Protein AF-A0A1N7D939-F1 (afdb_monomer_lite)

Sequence (165 aa):
MKYLILLLLFFSLQYKGQLPYFDPPGLVIRLLEKSTIEDYEKATKKSMYDLGQIAAVNEAENLARTTISKKDLINFTKYSKVCNLYLTPVKKSKCRKKLEYIKDANSMLEDAFIAGVGININRGNREKLDEGFMSTLNFLIQELDEMKYEAEQSNLFYKLGLVPK

pLDDT: mean 70.33, std 15.16, range [38.59, 93.0]

Secondary structure (DSSP, 8-state):
--SHHHHHHHHHHT---------HHHHHHHHHHHHHHHHHHHHHHHHHHHHHHHHHHHHHHHHHHHHS-S--SS-GGGGTTHHHH--SHHHHHHHHHHHHHHHHHHHHHHHHHHHHTT----HHHHHHHHHHHHHHHHHHHHHHHHHHHHHHHHHHHHHTT-S--

Structure (mmCIF, N/CA/C/O backbone):
data_AF-A0A1N7D939-F1
#
_entry.id   AF-A0A1N7D939-F1
#
loop_
_atom_site.group_PDB
_atom_site.id
_atom_site.type_symbol
_atom_site.label_atom_id
_atom_site.label_alt_id
_atom_site.label_comp_id
_atom_site.label_asym_id
_atom_site.label_entity_id
_atom_site.label_seq_id
_atom_site.pdbx_PDB_ins_code
_atom_site.Cartn_x
_atom_site.Cartn_y
_atom_site.Cartn_z
_atom_site.occupancy
_atom_site.B_iso_or_equiv
_atom_site.auth_seq_id
_atom_site.auth_comp_id
_atom_site.auth_asym_id
_atom_site.auth_atom_id
_atom_site.pdbx_PDB_model_num
ATOM 1 N N . MET A 1 1 ? 51.756 -0.069 -91.402 1.00 52.59 1 MET A N 1
ATOM 2 C CA . MET A 1 1 ? 50.502 0.536 -90.891 1.00 52.59 1 MET A CA 1
ATOM 3 C C . MET A 1 1 ? 49.394 -0.466 -90.517 1.00 52.59 1 MET A C 1
ATOM 5 O O . MET A 1 1 ? 48.363 -0.024 -90.040 1.00 52.59 1 MET A O 1
ATOM 9 N N . LYS A 1 2 ? 49.560 -1.796 -90.659 1.00 47.44 2 LYS A N 1
ATOM 10 C CA . LYS A 1 2 ? 48.514 -2.773 -90.262 1.00 47.44 2 LYS A CA 1
ATOM 11 C C . LYS A 1 2 ? 48.502 -3.142 -88.767 1.00 47.44 2 LYS A C 1
ATOM 13 O O . LYS A 1 2 ? 47.462 -3.528 -88.256 1.00 47.44 2 LYS A O 1
ATOM 18 N N . TYR A 1 3 ? 49.618 -2.969 -88.057 1.00 54.12 3 TYR A N 1
ATOM 19 C CA . TYR A 1 3 ? 49.755 -3.396 -86.653 1.00 54.12 3 TYR A CA 1
ATOM 20 C C . TYR A 1 3 ? 49.575 -2.276 -85.617 1.00 54.12 3 TYR A C 1
ATOM 22 O O . TYR A 1 3 ? 49.519 -2.545 -84.424 1.00 54.12 3 TYR A O 1
ATOM 30 N N . LEU A 1 4 ? 49.434 -1.023 -86.060 1.00 52.72 4 LEU A N 1
ATOM 31 C CA . LEU A 1 4 ? 49.266 0.136 -85.171 1.00 52.72 4 LEU A CA 1
ATOM 32 C C . LEU A 1 4 ? 47.822 0.239 -84.641 1.00 52.72 4 LEU A C 1
ATOM 34 O O . LEU A 1 4 ? 47.595 0.635 -83.503 1.00 52.72 4 LEU A O 1
ATOM 38 N N . ILE A 1 5 ? 46.857 -0.233 -85.438 1.00 59.75 5 ILE A N 1
ATOM 39 C CA . ILE A 1 5 ? 45.434 -0.335 -85.072 1.00 59.75 5 ILE A CA 1
ATOM 40 C C . ILE A 1 5 ? 45.210 -1.433 -84.017 1.00 59.75 5 ILE A C 1
ATOM 42 O O . ILE A 1 5 ? 44.415 -1.257 -83.099 1.00 59.75 5 ILE A O 1
ATOM 46 N N . LEU A 1 6 ? 45.959 -2.537 -84.094 1.00 54.75 6 LEU A N 1
ATOM 47 C CA . LEU A 1 6 ? 45.882 -3.640 -83.128 1.00 54.75 6 LEU A CA 1
ATOM 48 C C . LEU A 1 6 ? 46.434 -3.252 -81.745 1.00 54.75 6 LEU A C 1
ATOM 50 O O . LEU A 1 6 ? 45.919 -3.713 -80.730 1.00 54.75 6 LEU A O 1
ATOM 54 N N . LEU A 1 7 ? 47.425 -2.356 -81.701 1.00 53.66 7 LEU A N 1
ATOM 55 C CA . LEU A 1 7 ? 48.037 -1.869 -80.460 1.00 53.66 7 LEU A CA 1
ATOM 56 C C . LEU A 1 7 ? 47.142 -0.843 -79.736 1.00 53.66 7 LEU A C 1
ATOM 58 O O . LEU A 1 7 ? 47.031 -0.874 -78.512 1.00 53.66 7 LEU A O 1
ATOM 62 N N . LEU A 1 8 ? 46.421 -0.004 -80.492 1.00 53.81 8 LEU A N 1
ATOM 63 C CA . LEU A 1 8 ? 45.395 0.905 -79.956 1.00 53.81 8 LEU A CA 1
ATOM 64 C C . LEU A 1 8 ? 44.154 0.157 -79.441 1.00 53.81 8 LEU A C 1
ATOM 66 O O . LEU A 1 8 ? 43.607 0.520 -78.400 1.00 53.81 8 LEU A O 1
ATOM 70 N N . LEU A 1 9 ? 43.745 -0.927 -80.110 1.00 53.78 9 LEU A N 1
ATOM 71 C CA . LEU A 1 9 ? 42.637 -1.768 -79.643 1.00 53.78 9 LEU A CA 1
ATOM 72 C C . LEU A 1 9 ? 42.987 -2.530 -78.355 1.00 53.78 9 LEU A C 1
ATOM 74 O O . LEU A 1 9 ? 42.139 -2.630 -77.469 1.00 53.78 9 LEU A O 1
ATOM 78 N N . PHE A 1 10 ? 44.238 -2.979 -78.189 1.00 53.66 10 PHE A N 1
ATOM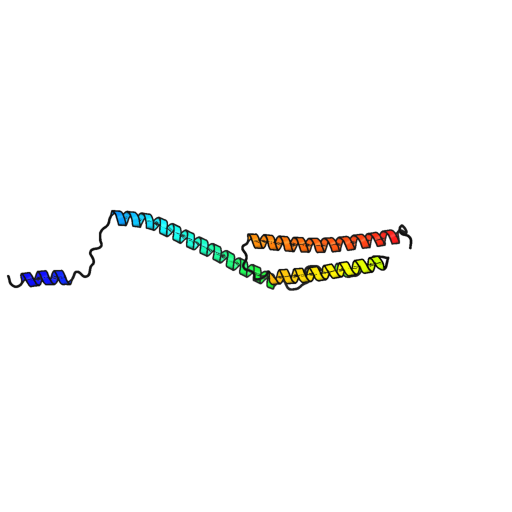 79 C CA . PHE A 1 10 ? 44.684 -3.638 -76.954 1.00 53.66 10 PHE A CA 1
ATOM 80 C C . PHE A 1 10 ? 44.681 -2.703 -75.733 1.00 53.66 10 PHE A C 1
ATOM 82 O O . PHE A 1 10 ? 44.292 -3.127 -74.645 1.00 53.66 10 PHE A O 1
ATOM 89 N N . PHE A 1 11 ? 45.036 -1.424 -75.907 1.00 52.06 11 PHE A N 1
ATOM 90 C CA . PHE A 1 11 ? 44.977 -0.434 -74.821 1.00 52.06 11 PHE A CA 1
ATOM 91 C C . PHE A 1 11 ? 43.541 -0.072 -74.410 1.00 52.06 11 PHE A C 1
ATOM 93 O O . PHE A 1 11 ? 43.296 0.224 -73.243 1.00 52.06 11 PHE A O 1
ATOM 100 N N . SER A 1 12 ? 42.578 -0.150 -75.335 1.00 49.28 12 SER A N 1
ATOM 101 C CA . SER A 1 12 ? 41.163 0.119 -75.034 1.00 49.28 12 SER A CA 1
ATOM 102 C C . SER A 1 12 ? 40.456 -1.010 -74.266 1.00 49.28 12 SER A C 1
ATOM 104 O O . SER A 1 12 ? 39.514 -0.740 -73.524 1.00 49.28 12 SER A O 1
ATOM 106 N N . LEU A 1 13 ? 40.922 -2.264 -74.377 1.00 46.38 13 LEU A N 1
ATOM 107 C CA . LEU A 1 13 ? 40.273 -3.418 -73.733 1.00 46.38 13 LEU A CA 1
ATOM 108 C C . LEU A 1 13 ? 40.632 -3.610 -72.250 1.00 46.38 13 LEU A C 1
ATOM 110 O O . LEU A 1 13 ? 39.949 -4.362 -71.555 1.00 46.38 13 LEU A O 1
ATOM 114 N N . GLN A 1 14 ? 41.677 -2.944 -71.751 1.00 45.97 14 GLN A N 1
ATOM 115 C CA . GLN A 1 14 ? 42.076 -3.029 -70.339 1.00 45.97 14 GLN A CA 1
ATOM 116 C C . GLN A 1 14 ? 41.478 -1.923 -69.458 1.00 45.97 14 GLN A C 1
ATOM 118 O O . GLN A 1 14 ? 41.681 -1.928 -68.245 1.00 45.97 14 GLN A O 1
ATOM 123 N N . TYR A 1 15 ? 40.675 -1.014 -70.016 1.00 44.22 15 TYR A N 1
ATOM 124 C CA . TYR A 1 15 ? 40.065 0.069 -69.248 1.00 44.22 15 TYR A CA 1
ATOM 125 C C . TYR A 1 15 ? 38.698 -0.331 -68.664 1.00 44.22 15 TYR A C 1
ATOM 127 O O . TYR A 1 15 ? 37.652 0.201 -69.021 1.00 44.22 15 TYR A O 1
ATOM 135 N N . LYS A 1 16 ? 38.705 -1.288 -67.725 1.00 44.00 16 LYS A N 1
ATOM 136 C CA . LYS A 1 16 ? 37.578 -1.577 -66.807 1.00 44.00 16 LYS A CA 1
ATOM 137 C C . LYS A 1 16 ? 37.657 -0.736 -65.524 1.00 44.00 16 LYS A C 1
ATOM 139 O O . LYS A 1 16 ? 37.346 -1.204 -64.434 1.00 44.00 16 LYS A O 1
ATOM 144 N N . GLY A 1 17 ? 38.096 0.508 -65.648 1.00 43.12 17 GLY A N 1
ATOM 145 C CA . GLY A 1 17 ? 38.128 1.463 -64.553 1.00 43.12 17 GLY A CA 1
ATOM 146 C C . GLY A 1 17 ? 37.337 2.680 -64.972 1.00 43.12 17 GLY A C 1
ATOM 147 O O . GLY A 1 17 ? 37.767 3.424 -65.842 1.00 43.12 17 GLY A O 1
ATOM 148 N N . GLN A 1 18 ? 36.177 2.895 -64.367 1.00 38.59 18 GLN A N 1
ATOM 149 C CA . GLN A 1 18 ? 35.613 4.233 -64.291 1.00 38.59 18 GLN A CA 1
ATOM 150 C C . GLN A 1 18 ? 36.736 5.123 -63.740 1.00 38.59 18 GLN A C 1
ATOM 152 O O . GLN A 1 18 ? 37.219 4.854 -62.639 1.00 38.59 18 GLN A O 1
ATOM 157 N N . LEU A 1 19 ? 37.229 6.089 -64.530 1.00 44.09 19 LEU A N 1
ATOM 158 C CA . LEU A 1 19 ? 38.163 7.103 -64.034 1.00 44.09 19 LEU A CA 1
ATOM 159 C C . LEU A 1 19 ? 37.568 7.606 -62.714 1.00 44.09 19 LEU A C 1
ATOM 161 O O . LEU A 1 19 ? 36.423 8.070 -62.746 1.00 44.09 19 LEU A O 1
ATOM 165 N N . PRO A 1 20 ? 38.248 7.466 -61.558 1.00 44.50 20 PRO A N 1
ATOM 166 C CA . PRO A 1 20 ? 37.730 8.060 -60.343 1.00 44.50 20 PRO A CA 1
ATOM 167 C C . PRO A 1 20 ? 37.634 9.551 -60.639 1.00 44.50 20 PRO A C 1
ATOM 169 O O . PRO A 1 20 ? 38.643 10.190 -60.934 1.00 44.50 20 PRO A O 1
ATOM 172 N N . TYR A 1 21 ? 36.407 10.072 -60.668 1.00 47.38 21 TYR A N 1
ATOM 173 C CA . TYR A 1 21 ? 36.153 11.496 -60.801 1.00 47.38 21 TYR A CA 1
ATOM 174 C C . TYR A 1 21 ? 36.891 12.161 -59.637 1.00 47.38 21 TYR A C 1
ATOM 176 O O . TYR A 1 21 ? 36.479 12.049 -58.480 1.00 47.38 21 TYR A O 1
ATOM 184 N N . PHE A 1 22 ? 38.067 12.717 -59.931 1.00 49.72 22 PHE A N 1
ATOM 185 C CA . PHE A 1 22 ? 38.903 13.378 -58.947 1.00 49.72 22 PHE A CA 1
ATOM 186 C C . PHE A 1 22 ? 38.259 14.733 -58.706 1.00 49.72 22 PHE A C 1
ATOM 188 O O . PHE A 1 22 ? 38.478 15.685 -59.450 1.00 49.72 22 PHE A O 1
ATOM 195 N N . ASP A 1 23 ? 37.391 14.757 -57.699 1.00 51.75 23 ASP A N 1
ATOM 196 C CA . ASP A 1 23 ? 36.674 15.926 -57.213 1.00 51.75 23 ASP A CA 1
ATOM 197 C C . ASP A 1 23 ? 37.348 16.419 -55.933 1.00 51.75 23 ASP A C 1
ATOM 199 O O . ASP A 1 23 ? 36.904 16.074 -54.839 1.00 51.75 23 ASP A O 1
ATOM 203 N N . PRO A 1 24 ? 38.468 17.153 -56.020 1.00 54.62 24 PRO A N 1
ATOM 204 C CA . PRO A 1 24 ? 39.145 17.668 -54.843 1.00 54.62 24 PRO A CA 1
ATOM 205 C C . PRO A 1 24 ? 38.224 18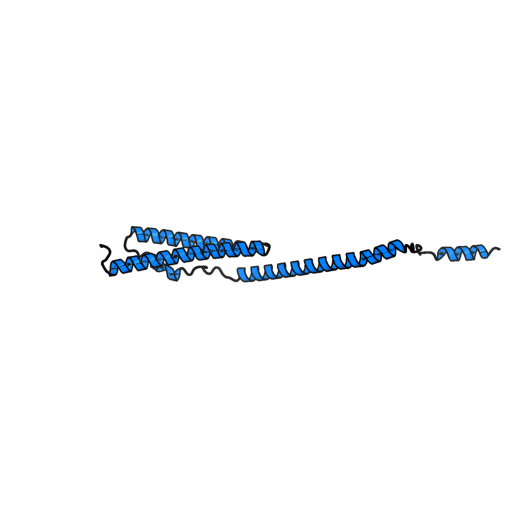.487 -53.920 1.00 54.62 24 PRO A C 1
ATOM 207 O O . PRO A 1 24 ? 38.284 18.242 -52.714 1.00 54.62 24 PRO A O 1
ATOM 210 N N . PRO A 1 25 ? 37.333 19.385 -54.401 1.00 55.97 25 PRO A N 1
ATOM 211 C CA . PRO A 1 25 ? 36.402 20.062 -53.502 1.00 55.97 25 PRO A CA 1
ATOM 212 C C . PRO A 1 25 ? 35.389 19.093 -52.877 1.00 55.97 25 PRO A C 1
ATOM 214 O O . PRO A 1 25 ? 35.182 19.148 -51.665 1.00 55.97 25 PRO A O 1
ATOM 217 N N . GLY A 1 26 ? 34.832 18.145 -53.637 1.00 52.75 26 GLY A N 1
ATOM 218 C CA . GLY A 1 26 ? 33.950 17.105 -53.093 1.00 52.75 26 GLY A CA 1
ATOM 219 C C . GLY A 1 26 ? 34.641 16.150 -52.110 1.00 52.75 26 GLY A C 1
ATOM 220 O O . GLY A 1 26 ? 34.009 15.673 -51.171 1.00 52.75 26 GLY A O 1
ATOM 221 N N . LEU A 1 27 ? 35.942 15.893 -52.270 1.00 58.94 27 LEU A N 1
ATOM 222 C CA . LEU A 1 27 ? 36.750 15.078 -51.361 1.00 58.94 27 LEU A CA 1
ATOM 223 C C . LEU A 1 27 ? 37.003 15.807 -50.036 1.00 58.94 27 LEU A C 1
ATOM 225 O O . LEU A 1 27 ? 36.928 15.185 -48.981 1.00 58.94 27 LEU A O 1
ATOM 229 N N . VAL A 1 28 ? 37.258 17.120 -50.079 1.00 59.62 28 VAL A N 1
ATOM 230 C CA . VAL A 1 28 ? 37.402 17.963 -48.878 1.00 59.62 28 VAL A CA 1
ATOM 231 C C . VAL A 1 28 ? 36.076 18.060 -48.127 1.00 59.62 28 VAL A C 1
ATOM 233 O O . VAL A 1 28 ? 36.060 17.891 -46.910 1.00 59.62 28 VAL A O 1
ATOM 236 N N . ILE A 1 29 ? 34.963 18.248 -48.844 1.00 58.03 29 ILE A N 1
ATOM 237 C CA . ILE A 1 29 ? 33.617 18.238 -48.255 1.00 58.03 29 ILE A CA 1
ATOM 238 C C . ILE A 1 29 ? 33.331 16.876 -47.617 1.00 58.03 29 ILE A C 1
ATOM 240 O O . ILE A 1 29 ? 32.965 16.833 -46.451 1.00 58.03 29 ILE A O 1
ATOM 244 N N . ARG A 1 30 ? 33.609 15.760 -48.303 1.00 56.97 30 ARG A N 1
ATOM 245 C CA . ARG A 1 30 ? 33.439 14.417 -47.724 1.00 56.97 30 ARG A CA 1
ATOM 246 C C . ARG A 1 30 ? 34.359 14.145 -46.541 1.00 56.97 30 ARG A C 1
ATOM 248 O O . ARG A 1 30 ? 33.958 13.412 -45.653 1.00 56.97 30 ARG A O 1
ATOM 255 N N . LEU A 1 31 ? 35.578 14.683 -46.505 1.00 60.25 31 LEU A N 1
ATOM 256 C CA . LEU A 1 31 ? 36.478 14.541 -45.352 1.00 60.25 31 LEU A CA 1
ATOM 257 C C . LEU A 1 31 ? 35.975 15.340 -44.139 1.00 60.25 31 LEU A C 1
ATOM 259 O O . LEU A 1 31 ? 36.059 14.837 -43.021 1.00 60.25 31 LEU A O 1
ATOM 263 N N . LEU A 1 32 ? 35.411 16.532 -44.365 1.00 58.91 32 LEU A N 1
ATOM 264 C CA . LEU A 1 32 ? 34.757 17.344 -43.331 1.00 58.91 32 LEU A CA 1
ATOM 265 C C . LEU A 1 32 ? 33.427 16.729 -42.864 1.00 58.91 32 LEU A C 1
ATOM 267 O O . LEU A 1 32 ? 33.118 16.747 -41.676 1.00 58.91 32 LEU A O 1
ATOM 271 N N . GLU A 1 33 ? 32.649 16.148 -43.777 1.00 53.16 33 GLU A N 1
ATOM 272 C CA . GLU A 1 33 ? 31.418 15.416 -43.460 1.00 53.16 33 GLU A CA 1
ATOM 273 C C . GLU A 1 33 ? 31.712 14.078 -42.782 1.00 53.16 33 GLU A C 1
ATOM 275 O O . GLU A 1 33 ? 30.940 13.618 -41.951 1.00 53.16 33 GLU A O 1
ATOM 280 N N . LYS A 1 34 ? 32.845 13.440 -43.084 1.00 59.34 34 LYS A N 1
ATOM 281 C CA . LYS A 1 34 ? 33.218 12.168 -42.466 1.00 59.34 34 LYS A CA 1
ATOM 282 C C . LYS A 1 34 ? 33.438 12.321 -40.966 1.00 59.34 34 LYS A C 1
ATOM 284 O O . LYS A 1 34 ? 32.968 11.469 -40.222 1.00 59.34 34 LYS A O 1
ATOM 289 N N . SER A 1 35 ? 34.071 13.405 -40.509 1.00 59.91 35 SER A N 1
ATOM 290 C CA . SER A 1 35 ? 34.232 13.638 -39.069 1.00 59.91 35 SER A CA 1
ATOM 291 C C . SER A 1 35 ? 32.898 13.925 -38.380 1.00 59.91 35 SER A C 1
ATOM 293 O O . SER A 1 35 ? 32.664 13.426 -37.285 1.00 59.91 35 SER A O 1
ATOM 295 N N . THR A 1 36 ? 31.982 14.657 -39.026 1.00 60.16 36 THR A N 1
ATOM 296 C CA . THR A 1 36 ? 30.655 14.923 -38.446 1.00 60.16 36 THR A CA 1
ATOM 297 C C . THR A 1 36 ? 29.758 13.686 -38.448 1.00 60.16 36 THR A C 1
ATOM 299 O O . THR A 1 36 ? 29.043 13.464 -37.474 1.00 60.16 36 THR A O 1
ATOM 302 N N . ILE A 1 37 ? 29.819 12.846 -39.485 1.00 61.34 37 ILE A N 1
ATOM 303 C CA . ILE A 1 37 ? 29.109 11.561 -39.551 1.00 61.34 37 ILE A CA 1
ATOM 304 C C . ILE A 1 37 ? 29.673 10.585 -38.515 1.00 61.34 37 ILE A C 1
ATOM 306 O O . ILE A 1 37 ? 28.893 9.939 -37.823 1.00 61.34 37 ILE A O 1
ATOM 310 N N . GLU A 1 38 ? 30.997 10.505 -38.354 1.00 61.53 38 GLU A N 1
ATOM 311 C CA . GLU A 1 38 ? 31.633 9.677 -37.321 1.00 61.53 38 GLU A CA 1
ATOM 312 C C . GLU A 1 38 ? 31.243 10.137 -35.908 1.00 61.53 38 GLU A C 1
ATOM 314 O O . GLU A 1 38 ? 30.917 9.300 -35.063 1.00 61.53 38 GLU A O 1
ATOM 319 N N . ASP A 1 39 ? 31.196 11.449 -35.654 1.00 64.56 39 ASP A N 1
ATOM 320 C CA . ASP A 1 39 ? 30.738 12.003 -34.376 1.00 64.56 39 ASP A CA 1
ATOM 321 C C . ASP A 1 39 ? 29.247 11.719 -34.127 1.00 64.56 39 ASP A C 1
ATOM 323 O O . ASP A 1 39 ? 28.874 11.310 -33.022 1.00 64.56 39 ASP A O 1
ATOM 327 N N . TYR A 1 40 ? 28.396 11.846 -35.152 1.00 53.22 40 TYR A N 1
ATOM 328 C CA . TYR A 1 40 ? 26.979 11.473 -35.077 1.00 53.22 40 TYR A CA 1
ATOM 329 C C . TYR A 1 40 ? 26.793 9.976 -34.823 1.00 53.22 40 TYR A C 1
ATOM 331 O O . TYR A 1 40 ? 26.002 9.585 -33.963 1.00 53.22 40 TYR A O 1
ATOM 339 N N . GLU A 1 41 ? 27.527 9.116 -35.523 1.00 61.06 41 GLU A N 1
ATOM 340 C CA . GLU A 1 41 ? 27.454 7.665 -35.360 1.00 61.06 41 GLU A CA 1
ATOM 341 C C . GLU A 1 41 ? 27.942 7.245 -33.967 1.00 61.06 41 GLU A C 1
ATOM 343 O O . GLU A 1 41 ? 27.330 6.397 -33.314 1.00 61.06 41 GLU A O 1
ATOM 348 N N . LYS A 1 42 ? 28.995 7.891 -33.459 1.00 66.56 42 LYS A N 1
ATOM 349 C CA . LYS A 1 42 ? 29.524 7.671 -32.109 1.00 66.56 42 LYS A CA 1
ATOM 350 C C . LYS A 1 42 ? 28.549 8.140 -31.030 1.00 66.56 42 LYS A C 1
ATOM 352 O O . LYS A 1 42 ? 28.346 7.422 -30.051 1.00 66.56 42 LYS A O 1
ATOM 357 N N . ALA A 1 43 ? 27.902 9.292 -31.215 1.00 53.66 43 ALA A N 1
ATOM 358 C CA . ALA A 1 43 ? 26.855 9.784 -30.322 1.00 53.66 43 ALA A CA 1
ATOM 359 C C . ALA A 1 43 ? 25.620 8.869 -30.326 1.00 53.66 43 ALA A C 1
ATOM 361 O O . ALA A 1 43 ? 25.067 8.577 -29.266 1.00 53.66 43 ALA A O 1
ATOM 362 N N . THR A 1 44 ? 25.237 8.351 -31.494 1.00 55.44 44 THR A N 1
ATOM 363 C CA . THR A 1 44 ? 24.096 7.434 -31.649 1.00 55.44 44 THR A CA 1
ATOM 364 C C . THR A 1 44 ? 24.391 6.057 -31.048 1.00 55.44 44 THR A C 1
ATOM 366 O O . THR A 1 44 ? 23.558 5.484 -30.353 1.00 55.44 44 THR A O 1
ATOM 369 N N . LYS A 1 45 ? 25.608 5.530 -31.227 1.00 62.81 45 LYS A N 1
ATOM 370 C CA . LYS A 1 45 ? 26.050 4.293 -30.562 1.00 62.81 45 LYS A CA 1
ATOM 371 C C . LYS A 1 45 ? 26.097 4.455 -29.046 1.00 62.81 45 LYS A C 1
ATOM 373 O O . LYS A 1 45 ? 25.669 3.553 -28.330 1.00 62.81 45 LYS A O 1
ATOM 378 N N . LYS A 1 46 ? 26.570 5.604 -28.552 1.00 62.75 46 LYS A N 1
ATOM 379 C CA . LYS A 1 46 ? 26.570 5.919 -27.119 1.00 62.75 46 LYS A CA 1
ATOM 380 C C . LYS A 1 46 ? 25.147 6.004 -26.562 1.00 62.75 46 LYS A C 1
ATOM 382 O O . LYS A 1 46 ? 24.880 5.399 -25.534 1.00 62.75 46 LYS A O 1
ATOM 387 N N . SER A 1 47 ? 24.225 6.669 -27.259 1.00 56.25 47 SER A N 1
ATOM 388 C CA . SER A 1 47 ? 22.831 6.761 -26.812 1.00 56.25 47 SER A CA 1
ATOM 389 C C . SER A 1 47 ? 22.121 5.405 -26.832 1.00 56.25 47 SER A C 1
ATOM 391 O O . SER A 1 47 ? 21.394 5.092 -25.895 1.00 56.25 47 SER A O 1
ATOM 393 N N . MET A 1 48 ? 22.376 4.555 -27.833 1.00 55.56 48 MET A N 1
ATOM 394 C CA . MET A 1 48 ? 21.874 3.176 -27.857 1.00 55.56 48 MET A CA 1
ATOM 395 C C . MET A 1 48 ? 22.455 2.323 -26.725 1.00 55.56 48 MET A C 1
ATOM 397 O O . MET A 1 48 ? 21.730 1.535 -26.123 1.00 55.56 48 MET A O 1
ATOM 401 N N . TYR A 1 49 ? 23.741 2.488 -26.415 1.00 54.94 49 TYR A N 1
ATOM 402 C CA . TYR A 1 49 ? 24.392 1.799 -25.302 1.00 54.94 49 TYR A CA 1
ATOM 403 C C . TYR A 1 49 ? 23.825 2.240 -23.944 1.00 54.94 49 TYR A C 1
ATOM 405 O O . TYR A 1 49 ? 23.540 1.401 -23.092 1.00 54.94 49 TYR A O 1
ATOM 413 N N . ASP A 1 50 ? 23.588 3.538 -23.758 1.00 58.53 50 ASP A N 1
ATOM 414 C CA . ASP A 1 50 ? 22.965 4.079 -22.547 1.00 58.53 50 ASP A CA 1
ATOM 415 C C . ASP A 1 50 ? 21.502 3.614 -22.415 1.00 58.53 50 ASP A C 1
ATOM 417 O O . ASP A 1 50 ? 21.083 3.191 -21.339 1.00 58.53 50 ASP A O 1
ATOM 421 N N . LEU A 1 51 ? 20.738 3.584 -23.515 1.00 58.19 51 LEU A N 1
ATOM 422 C CA . LEU A 1 51 ? 19.385 3.012 -23.543 1.00 58.19 51 LEU A CA 1
ATOM 423 C C . LEU A 1 51 ? 19.381 1.510 -23.222 1.00 58.19 51 LEU A C 1
ATOM 425 O O . LEU A 1 51 ? 18.506 1.045 -22.493 1.00 58.19 51 LEU A O 1
ATOM 429 N N . GLY A 1 52 ? 20.366 0.761 -23.725 1.00 58.66 52 GLY A N 1
ATOM 430 C CA . GLY A 1 52 ? 20.536 -0.663 -23.436 1.00 58.66 52 GLY A CA 1
ATOM 431 C C . GLY A 1 52 ? 20.860 -0.934 -21.967 1.00 58.66 52 GLY A C 1
ATOM 432 O O . GLY A 1 52 ? 20.278 -1.835 -21.366 1.00 58.66 52 GLY A O 1
ATOM 433 N N . GLN A 1 53 ? 21.722 -0.118 -21.354 1.00 60.38 53 GLN A N 1
ATOM 434 C CA . GLN A 1 53 ? 22.001 -0.200 -19.917 1.00 60.38 53 GLN A CA 1
ATOM 435 C C . GLN A 1 53 ? 20.766 0.130 -19.072 1.00 60.38 53 GLN A C 1
ATOM 437 O O . GLN A 1 53 ? 20.489 -0.573 -18.105 1.00 60.38 53 GLN A O 1
ATOM 442 N N . ILE A 1 54 ? 19.987 1.151 -19.449 1.00 59.41 54 ILE A N 1
ATOM 443 C CA . ILE A 1 54 ? 18.730 1.489 -18.762 1.00 59.41 54 ILE A CA 1
ATOM 444 C C . ILE A 1 54 ? 17.722 0.338 -18.875 1.00 59.41 54 ILE A C 1
ATOM 446 O O . ILE A 1 54 ? 17.075 -0.003 -17.888 1.00 59.41 54 ILE A O 1
ATOM 450 N N . ALA A 1 55 ? 17.608 -0.293 -20.047 1.00 61.06 55 ALA A N 1
ATOM 451 C CA . ALA A 1 55 ? 16.729 -1.442 -20.245 1.00 61.06 55 ALA A CA 1
ATOM 452 C C . ALA A 1 55 ? 17.145 -2.643 -19.378 1.00 61.06 55 ALA A C 1
ATOM 454 O O . ALA A 1 55 ? 16.295 -3.234 -18.714 1.00 61.06 55 ALA A O 1
ATOM 455 N N . ALA A 1 56 ? 18.444 -2.950 -19.316 1.00 63.69 56 ALA A N 1
ATOM 456 C CA . ALA A 1 56 ? 18.971 -4.032 -18.486 1.00 63.69 56 ALA A CA 1
ATOM 457 C C . ALA A 1 56 ? 18.755 -3.778 -16.982 1.00 63.69 56 ALA A C 1
ATOM 459 O O . ALA A 1 56 ? 18.371 -4.688 -16.248 1.00 63.69 56 ALA A O 1
ATOM 460 N N . VAL A 1 57 ? 18.944 -2.536 -16.517 1.00 63.25 57 VAL A N 1
ATOM 461 C CA . VAL A 1 57 ? 18.643 -2.146 -15.128 1.00 63.25 57 VAL A CA 1
ATOM 462 C C . VAL A 1 57 ? 17.144 -2.253 -14.847 1.00 63.25 57 VAL A C 1
ATOM 464 O O . VAL A 1 57 ? 16.761 -2.818 -13.827 1.00 63.25 57 VAL A O 1
ATOM 467 N N . ASN A 1 58 ? 16.287 -1.800 -15.767 1.00 62.25 58 ASN A N 1
ATOM 468 C CA . ASN A 1 58 ? 14.834 -1.916 -15.629 1.00 62.25 58 ASN A CA 1
ATOM 469 C C . ASN A 1 58 ? 14.371 -3.376 -15.524 1.00 62.25 58 ASN A C 1
ATOM 471 O O . ASN A 1 58 ? 13.445 -3.666 -14.766 1.00 62.25 58 ASN A O 1
ATOM 475 N N . GLU A 1 59 ? 14.986 -4.282 -16.283 1.00 64.00 59 GLU A N 1
ATOM 476 C CA . GLU A 1 59 ? 14.680 -5.713 -16.257 1.00 64.00 59 GLU A CA 1
ATOM 477 C C . GLU A 1 59 ? 15.149 -6.364 -14.949 1.00 64.00 59 GLU A C 1
ATOM 479 O O . GLU A 1 59 ? 14.385 -7.095 -14.318 1.00 64.00 59 GLU A O 1
ATOM 484 N N . ALA A 1 60 ? 16.352 -6.021 -14.476 1.00 62.00 60 ALA A N 1
ATOM 485 C CA . ALA A 1 60 ? 16.863 -6.470 -13.183 1.00 62.00 60 ALA A CA 1
ATOM 486 C C . ALA A 1 60 ? 16.018 -5.955 -12.001 1.00 62.00 60 ALA A C 1
ATOM 488 O O . ALA A 1 60 ? 15.725 -6.715 -11.078 1.00 62.00 60 ALA A O 1
ATOM 489 N N . GLU A 1 61 ? 15.575 -4.694 -12.033 1.00 60.94 61 GLU A N 1
ATOM 490 C CA . GLU A 1 61 ? 14.667 -4.120 -11.030 1.00 60.94 61 GLU A CA 1
ATOM 491 C C . GLU A 1 61 ? 13.294 -4.797 -11.041 1.00 60.94 61 GLU A C 1
ATOM 493 O O . GLU A 1 61 ? 12.751 -5.115 -9.980 1.00 60.94 61 GLU A O 1
ATOM 498 N N . ASN A 1 62 ? 12.738 -5.054 -12.229 1.00 62.31 62 ASN A N 1
ATOM 499 C CA . ASN A 1 62 ? 11.474 -5.770 -12.363 1.00 62.31 62 ASN A CA 1
ATOM 500 C C . ASN A 1 62 ? 11.594 -7.192 -11.793 1.00 62.31 62 ASN A C 1
ATOM 502 O O . ASN A 1 62 ? 10.754 -7.606 -10.995 1.00 62.31 62 ASN A O 1
ATOM 506 N N . LEU A 1 63 ? 12.670 -7.915 -12.118 1.00 60.12 63 LEU A N 1
ATOM 507 C CA . LEU A 1 63 ? 12.946 -9.244 -11.564 1.00 60.12 63 LEU A CA 1
ATOM 508 C C . LEU A 1 63 ? 13.089 -9.205 -10.037 1.00 60.12 63 LEU A C 1
ATOM 510 O O . LEU A 1 63 ? 12.453 -9.999 -9.337 1.00 60.12 63 LEU A O 1
ATOM 514 N N . ALA A 1 64 ? 13.840 -8.242 -9.498 1.00 59.00 64 ALA A N 1
ATOM 515 C CA . ALA A 1 64 ? 13.982 -8.070 -8.055 1.00 59.00 64 ALA A CA 1
ATOM 516 C C . ALA A 1 64 ? 12.619 -7.860 -7.375 1.00 59.00 64 ALA A C 1
ATOM 518 O O . ALA A 1 64 ? 12.343 -8.492 -6.356 1.00 59.00 64 ALA A O 1
ATOM 519 N N . ARG A 1 65 ? 11.722 -7.063 -7.970 1.00 58.75 65 ARG A N 1
ATOM 520 C CA . ARG A 1 65 ? 10.371 -6.832 -7.436 1.00 58.75 65 ARG A CA 1
ATOM 521 C C . ARG A 1 65 ? 9.432 -8.026 -7.574 1.00 58.75 65 ARG A C 1
ATOM 523 O O . ARG A 1 65 ? 8.675 -8.269 -6.644 1.00 58.75 65 ARG A O 1
ATOM 530 N N . THR A 1 66 ? 9.515 -8.822 -8.644 1.00 56.75 66 THR A N 1
ATOM 531 C CA . THR A 1 66 ? 8.762 -10.096 -8.717 1.00 56.75 66 THR A CA 1
ATOM 532 C C . THR A 1 66 ? 9.191 -11.087 -7.631 1.00 56.75 66 THR A C 1
ATOM 534 O O . THR A 1 66 ? 8.407 -11.938 -7.215 1.00 56.75 66 THR A O 1
ATOM 537 N N . THR A 1 67 ? 10.428 -10.949 -7.138 1.00 52.25 67 THR A N 1
ATOM 538 C CA . THR A 1 67 ? 10.989 -11.777 -6.062 1.00 52.25 67 THR A CA 1
ATOM 539 C C . THR A 1 67 ? 10.595 -11.267 -4.669 1.00 52.25 67 THR A C 1
ATOM 541 O O . THR A 1 67 ? 10.637 -12.032 -3.701 1.00 52.25 67 THR A O 1
ATOM 544 N N . ILE A 1 68 ? 10.151 -10.006 -4.546 1.00 54.59 68 ILE A N 1
ATOM 545 C CA . ILE A 1 68 ? 9.475 -9.487 -3.349 1.00 54.59 68 ILE A CA 1
ATOM 546 C C . ILE A 1 68 ? 8.079 -10.125 -3.327 1.00 54.59 68 ILE A C 1
ATOM 548 O O . ILE A 1 68 ? 7.090 -9.578 -3.797 1.00 54.59 68 ILE A O 1
ATOM 552 N N . SER A 1 69 ? 8.055 -11.368 -2.842 1.00 48.25 69 SER A N 1
ATOM 553 C CA . SER A 1 69 ? 6.884 -12.185 -2.524 1.00 48.25 69 SER A CA 1
ATOM 554 C C . SER A 1 69 ? 5.726 -11.341 -1.982 1.00 48.25 69 SER A C 1
ATOM 556 O O . SER A 1 69 ? 5.987 -10.426 -1.206 1.00 48.25 69 SER A O 1
ATOM 558 N N . LYS A 1 70 ? 4.482 -11.761 -2.284 1.00 53.81 70 LYS A N 1
ATOM 559 C CA . LYS A 1 70 ? 3.169 -11.398 -1.681 1.00 53.81 70 LYS A CA 1
ATOM 560 C C . LYS A 1 70 ? 3.113 -11.488 -0.138 1.00 53.81 70 LYS A C 1
ATOM 562 O O . LYS A 1 70 ? 2.201 -12.065 0.446 1.00 53.81 70 LYS A O 1
ATOM 567 N N . LYS A 1 71 ? 4.157 -11.061 0.558 1.00 55.44 71 LYS A N 1
ATOM 568 C CA . LYS A 1 71 ? 4.129 -10.854 1.994 1.00 55.44 71 LYS A CA 1
ATOM 569 C C . LYS A 1 71 ? 3.411 -9.537 2.187 1.00 55.44 71 LYS A C 1
ATOM 571 O O . LYS A 1 71 ? 3.882 -8.548 1.632 1.00 55.44 71 LYS A O 1
ATOM 576 N N . ASP A 1 72 ? 2.340 -9.574 2.977 1.00 61.78 72 ASP A N 1
ATOM 577 C CA . ASP A 1 72 ? 1.599 -8.391 3.396 1.00 61.78 72 ASP A CA 1
ATOM 578 C C . ASP A 1 72 ? 2.585 -7.235 3.646 1.00 61.78 72 ASP A C 1
ATOM 580 O O . ASP A 1 72 ? 3.424 -7.325 4.555 1.00 61.78 72 ASP A O 1
ATOM 584 N N . LEU A 1 73 ? 2.530 -6.179 2.825 1.00 76.31 73 LEU A N 1
ATOM 585 C CA . LEU A 1 73 ? 3.401 -4.999 2.946 1.00 76.31 73 LEU A CA 1
ATOM 586 C C . LEU A 1 73 ? 3.315 -4.413 4.361 1.00 76.31 73 LEU A C 1
ATOM 588 O O . LEU A 1 73 ? 4.281 -3.866 4.897 1.00 76.31 73 LEU A O 1
ATOM 592 N N . ILE A 1 74 ? 2.145 -4.575 4.980 1.00 83.06 74 ILE A N 1
ATOM 593 C CA . ILE A 1 74 ? 1.848 -4.217 6.356 1.00 83.06 74 ILE A CA 1
ATOM 594 C C . ILE A 1 74 ? 1.712 -5.482 7.210 1.00 83.06 74 ILE A C 1
ATOM 596 O O . ILE A 1 74 ? 0.867 -6.342 6.978 1.00 83.06 74 ILE A O 1
ATOM 600 N N . ASN A 1 75 ? 2.453 -5.548 8.320 1.00 85.50 75 ASN A N 1
ATOM 601 C CA . ASN A 1 75 ? 2.273 -6.612 9.308 1.00 85.50 75 ASN A CA 1
ATOM 602 C C . ASN A 1 75 ? 1.025 -6.377 10.186 1.00 85.50 75 ASN A C 1
ATOM 604 O O . ASN A 1 75 ? 1.099 -5.798 11.278 1.00 85.50 75 ASN A O 1
ATOM 608 N N . PHE A 1 76 ? -0.125 -6.900 9.755 1.00 87.38 76 PHE A N 1
ATOM 609 C CA . PHE A 1 76 ? -1.395 -6.790 10.486 1.00 87.38 76 PHE A CA 1
ATOM 610 C C . PHE A 1 76 ? -1.427 -7.520 11.835 1.00 87.38 76 PHE A C 1
ATOM 612 O O . PHE A 1 76 ? -2.298 -7.234 12.665 1.00 87.38 76 PHE A O 1
ATOM 619 N N . THR A 1 77 ? -0.472 -8.411 12.119 1.00 86.69 77 THR A N 1
ATOM 620 C CA . THR A 1 77 ? -0.386 -9.103 13.417 1.00 86.69 77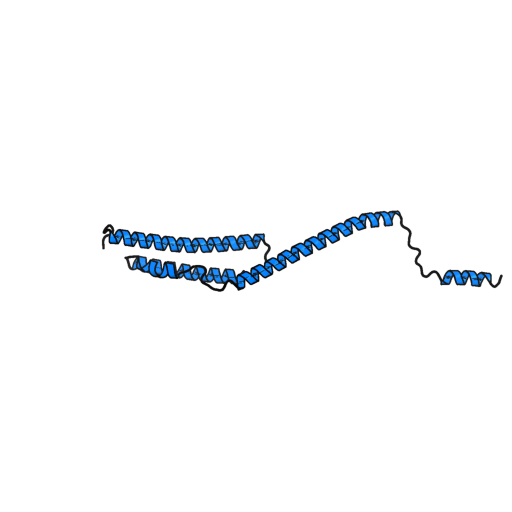 THR A CA 1
ATOM 621 C C . THR A 1 77 ? -0.287 -8.099 14.568 1.00 86.69 77 THR A C 1
ATOM 623 O O . THR A 1 77 ? -0.964 -8.265 15.587 1.00 86.69 77 THR A O 1
ATOM 626 N N . LYS A 1 78 ? 0.466 -7.003 14.365 1.00 86.00 78 LYS A N 1
ATOM 627 C CA . LYS A 1 78 ? 0.632 -5.894 15.324 1.00 86.00 78 LYS A CA 1
ATOM 628 C C . LYS A 1 78 ? -0.694 -5.194 15.658 1.00 86.00 78 LYS A C 1
ATOM 630 O O . LYS A 1 78 ? -0.857 -4.702 16.772 1.00 86.00 78 LYS A O 1
ATOM 635 N N . TYR A 1 79 ? -1.648 -5.189 14.727 1.00 88.00 79 TYR A N 1
ATOM 636 C CA . TYR A 1 79 ? -2.910 -4.445 14.826 1.00 88.00 79 TYR A CA 1
ATOM 637 C C . TYR A 1 79 ? -4.131 -5.331 15.118 1.00 88.00 79 TYR A C 1
ATOM 639 O O . TYR A 1 79 ? -5.209 -4.828 15.431 1.00 88.00 79 TYR A O 1
ATOM 647 N N . SER A 1 80 ? -3.964 -6.657 15.096 1.00 84.06 80 SER A N 1
ATOM 648 C CA . SER A 1 80 ? -5.036 -7.654 15.263 1.00 84.06 80 SER A CA 1
ATOM 649 C C . SER A 1 80 ? -5.911 -7.466 16.512 1.00 84.06 80 SER A C 1
ATOM 651 O O . SER A 1 80 ? -7.098 -7.793 16.497 1.00 84.06 80 SER A O 1
ATOM 653 N N . LYS A 1 81 ? -5.348 -6.919 17.598 1.00 86.56 81 LYS A N 1
ATOM 654 C CA . LYS A 1 81 ? -6.038 -6.720 18.884 1.00 86.56 81 LYS A CA 1
ATOM 655 C C . LYS A 1 81 ? -6.497 -5.283 19.138 1.00 86.56 81 LYS A C 1
ATOM 657 O O . LYS A 1 81 ? -7.177 -5.061 20.138 1.00 86.56 81 LYS A O 1
ATOM 662 N N . VAL A 1 82 ? -6.189 -4.329 18.254 1.00 88.31 82 VAL A N 1
ATOM 663 C CA . VAL A 1 82 ? -6.497 -2.896 18.449 1.00 88.31 82 VAL A CA 1
ATOM 664 C C . VAL A 1 82 ? -7.988 -2.681 18.693 1.00 88.31 82 VAL A C 1
ATOM 666 O O . VAL A 1 82 ? -8.380 -2.036 19.662 1.00 88.31 82 VAL A O 1
ATOM 669 N N . CYS A 1 83 ? -8.844 -3.334 17.905 1.00 88.44 83 CYS A N 1
ATOM 670 C CA . CYS A 1 83 ? -10.287 -3.168 18.051 1.00 88.44 83 CYS A CA 1
ATOM 671 C C . CYS A 1 83 ? -10.863 -3.720 19.361 1.00 88.44 83 CYS A C 1
ATOM 673 O O . CYS A 1 83 ? -11.963 -3.329 19.743 1.00 88.44 83 CYS A O 1
ATOM 675 N N . ASN A 1 84 ? -10.148 -4.599 20.071 1.00 86.00 84 ASN A N 1
ATOM 676 C CA . ASN A 1 84 ? -10.605 -5.126 21.359 1.00 86.00 84 ASN A CA 1
ATOM 677 C C . ASN A 1 84 ? -10.389 -4.138 22.512 1.00 86.00 84 ASN A C 1
ATOM 679 O O . ASN A 1 84 ? -11.033 -4.290 23.547 1.00 86.00 84 ASN A O 1
ATOM 683 N N . LEU A 1 85 ? -9.511 -3.146 22.330 1.00 84.12 85 LEU A N 1
ATOM 684 C CA . LEU A 1 85 ? -9.200 -2.127 23.333 1.00 84.12 85 LEU A CA 1
ATOM 685 C C . LEU A 1 85 ? -10.296 -1.053 23.436 1.00 84.12 85 LEU A C 1
ATOM 687 O O . LEU A 1 85 ? -10.459 -0.442 24.489 1.00 84.12 85 LEU A O 1
ATOM 691 N N . TYR A 1 86 ? -11.089 -0.849 22.378 1.00 82.19 86 TYR A N 1
ATOM 692 C CA . TYR A 1 86 ? -12.272 0.009 22.447 1.00 82.19 86 TYR A CA 1
ATOM 693 C C . TYR A 1 86 ? -13.326 -0.608 23.367 1.00 82.19 86 TYR A C 1
ATOM 695 O O . TYR A 1 86 ? -13.558 -1.809 23.335 1.00 82.19 86 TYR A O 1
ATOM 703 N N . LEU A 1 87 ? -14.012 0.210 24.161 1.00 78.00 87 LEU A N 1
ATOM 704 C CA . LEU A 1 87 ? -14.929 -0.286 25.195 1.00 78.00 87 LEU A CA 1
ATOM 705 C C . LEU A 1 87 ? -16.340 -0.505 24.655 1.00 78.00 87 LEU A C 1
ATOM 707 O O . LEU A 1 87 ? -16.952 -1.545 24.893 1.00 78.00 87 LEU A O 1
ATOM 711 N N . THR A 1 88 ? -16.843 0.456 23.878 1.00 81.62 88 THR A N 1
ATOM 712 C CA . THR A 1 88 ? -18.224 0.427 23.399 1.00 81.62 88 THR A CA 1
ATOM 713 C C . THR A 1 88 ? -18.369 -0.444 22.147 1.00 81.62 88 THR A C 1
ATOM 715 O O . THR A 1 88 ? -17.520 -0.388 21.249 1.00 81.62 88 THR A O 1
ATOM 718 N N . PRO A 1 89 ? -19.464 -1.218 22.020 1.00 83.62 89 PRO A N 1
ATOM 719 C CA . PRO A 1 89 ? -19.688 -2.093 20.867 1.00 83.62 89 PRO A CA 1
ATOM 720 C C . PRO A 1 89 ? -19.743 -1.314 19.544 1.00 83.62 89 PRO A C 1
ATOM 722 O O . PRO A 1 89 ? -19.249 -1.790 18.524 1.00 83.62 89 PRO A O 1
ATOM 725 N N . VAL A 1 90 ? -20.257 -0.079 19.573 1.00 86.56 90 VAL A N 1
ATOM 726 C CA . VAL A 1 90 ? -20.288 0.820 18.410 1.00 86.56 90 VAL A CA 1
ATOM 727 C C . VAL A 1 90 ? -18.873 1.176 17.945 1.00 86.56 90 VAL A C 1
ATOM 729 O O . VAL A 1 90 ? -18.575 1.057 16.757 1.00 86.56 90 VAL A O 1
ATOM 732 N N . LYS A 1 91 ? -17.972 1.564 18.863 1.00 86.44 91 LYS A N 1
ATOM 733 C CA . LYS A 1 91 ? -16.574 1.876 18.520 1.00 86.44 91 LYS A CA 1
ATOM 734 C C . LYS A 1 91 ? -15.816 0.628 18.061 1.00 86.44 91 LYS A C 1
ATOM 736 O O . LYS A 1 91 ? -15.096 0.701 17.071 1.00 86.44 91 LYS A O 1
ATOM 741 N N . LYS A 1 92 ? -16.046 -0.530 18.696 1.00 88.56 92 LYS A N 1
ATOM 742 C CA . LYS A 1 92 ? -15.483 -1.818 18.247 1.00 88.56 92 LYS A CA 1
ATOM 743 C C . LYS A 1 92 ? -15.889 -2.147 16.809 1.00 88.56 92 LYS A C 1
ATOM 745 O O . LYS A 1 92 ? -15.037 -2.520 16.009 1.00 88.56 92 LYS A O 1
ATOM 750 N N . SER A 1 93 ? -17.173 -1.999 16.472 1.00 89.56 93 SER A N 1
ATOM 751 C CA . SER A 1 93 ? -17.678 -2.245 15.115 1.00 89.56 93 SER A CA 1
ATOM 752 C C . SER A 1 93 ? -17.061 -1.283 14.096 1.00 89.56 93 SER A C 1
ATOM 754 O O . SER A 1 93 ? -16.573 -1.734 13.063 1.00 89.56 93 SER A O 1
ATOM 756 N N . LYS A 1 94 ? -16.998 0.019 14.412 1.00 89.81 94 LYS A N 1
ATOM 757 C CA . LYS A 1 94 ? -16.333 1.018 13.559 1.00 89.81 94 LYS A CA 1
ATOM 758 C C . LYS A 1 94 ? -14.853 0.696 13.335 1.00 89.81 94 LYS A C 1
ATOM 760 O O . LYS A 1 94 ? -14.412 0.710 12.193 1.00 89.81 94 LYS A O 1
ATOM 765 N N . CYS A 1 95 ? -14.120 0.337 14.392 1.00 90.62 95 CYS A N 1
ATOM 766 C CA . CYS A 1 95 ? -12.721 -0.077 14.280 1.00 90.62 95 CYS A CA 1
ATOM 767 C C . CYS A 1 95 ? -12.561 -1.298 13.371 1.00 90.62 95 CYS A C 1
ATOM 769 O O . CYS A 1 95 ? -11.702 -1.294 12.500 1.00 90.62 95 CYS A O 1
ATOM 771 N N . ARG A 1 96 ? -13.403 -2.331 13.530 1.00 91.75 96 ARG A N 1
ATOM 772 C CA . ARG A 1 96 ? -13.334 -3.536 12.686 1.00 91.75 96 ARG A CA 1
ATOM 773 C C . ARG A 1 96 ? -13.544 -3.207 11.212 1.00 91.75 96 ARG A C 1
ATOM 775 O O . ARG A 1 96 ? -12.743 -3.646 10.401 1.00 91.75 96 ARG A O 1
ATOM 782 N N . LYS A 1 97 ? -14.552 -2.388 10.892 1.00 93.00 97 LYS A N 1
ATOM 783 C CA . LYS A 1 97 ? -14.810 -1.931 9.518 1.00 93.00 97 LYS A CA 1
ATOM 784 C C . LYS A 1 97 ? -13.635 -1.141 8.942 1.00 93.00 97 LYS A C 1
ATOM 786 O O . LYS A 1 97 ? -13.267 -1.352 7.796 1.00 93.00 97 LYS A O 1
ATOM 791 N N . LYS A 1 98 ? -13.034 -0.248 9.736 1.00 92.25 98 LYS A N 1
ATOM 792 C CA . LYS A 1 98 ? -11.860 0.529 9.314 1.00 92.25 98 LYS A CA 1
ATOM 793 C C . LYS A 1 98 ? -10.639 -0.371 9.091 1.00 92.25 98 LYS A C 1
ATOM 795 O O . LYS A 1 98 ? -9.959 -0.230 8.085 1.00 92.25 98 LYS A O 1
ATOM 800 N N . LEU A 1 99 ? -10.396 -1.333 9.982 1.00 92.12 99 LEU A N 1
ATOM 801 C CA . LEU A 1 99 ? -9.314 -2.311 9.842 1.00 92.12 99 LEU A CA 1
ATOM 802 C C . LEU A 1 99 ? -9.498 -3.204 8.606 1.00 92.12 99 LEU A C 1
ATOM 804 O O . LEU A 1 99 ? -8.520 -3.502 7.932 1.00 92.12 99 LEU A O 1
ATOM 808 N N . GLU A 1 100 ? -10.726 -3.635 8.321 1.00 92.12 100 GLU A N 1
ATOM 809 C CA . GLU A 1 100 ? -11.075 -4.402 7.118 1.00 92.12 100 GLU A CA 1
ATOM 810 C C . GLU A 1 100 ? -10.839 -3.576 5.850 1.00 92.12 100 GLU A C 1
ATOM 812 O O . GLU A 1 100 ? -10.093 -4.008 4.982 1.00 92.12 100 GLU A O 1
ATOM 817 N N . TYR A 1 101 ? -11.322 -2.331 5.818 1.00 92.06 101 TYR A N 1
ATOM 818 C CA . TYR A 1 101 ? -11.052 -1.401 4.720 1.00 92.06 101 TYR A CA 1
ATOM 819 C C . TYR A 1 101 ? -9.549 -1.199 4.461 1.00 92.06 101 TYR A C 1
ATOM 821 O O . TYR A 1 101 ? -9.112 -1.206 3.315 1.00 92.06 101 TYR A O 1
ATOM 829 N N . ILE A 1 102 ? -8.736 -1.047 5.514 1.00 91.62 102 ILE A N 1
ATOM 830 C CA . ILE A 1 102 ? -7.278 -0.893 5.374 1.00 91.62 102 ILE A CA 1
ATOM 831 C C . ILE A 1 102 ? -6.628 -2.177 4.834 1.00 91.62 102 ILE A C 1
ATOM 833 O O . ILE A 1 102 ? -5.687 -2.094 4.048 1.00 91.62 102 ILE A O 1
ATOM 837 N N . LYS A 1 103 ? -7.115 -3.361 5.228 1.00 90.88 103 LYS A N 1
ATOM 838 C CA . LYS A 1 103 ? -6.633 -4.637 4.676 1.00 90.88 103 LYS A CA 1
ATOM 839 C C . LYS A 1 103 ? -6.953 -4.764 3.194 1.00 90.88 103 LYS A C 1
ATOM 841 O O . LYS A 1 103 ? -6.065 -5.118 2.425 1.00 90.88 103 LYS A O 1
ATOM 846 N N . ASP A 1 104 ? -8.177 -4.426 2.804 1.00 90.31 104 ASP A N 1
ATOM 847 C CA . ASP A 1 104 ? -8.597 -4.449 1.405 1.00 90.31 104 ASP A CA 1
ATOM 848 C C . ASP A 1 104 ? -7.775 -3.451 0.579 1.00 90.31 104 ASP A C 1
ATOM 850 O O . ASP A 1 104 ? -7.260 -3.799 -0.481 1.00 90.31 104 ASP A O 1
ATOM 854 N N . ALA A 1 105 ? -7.560 -2.240 1.102 1.00 89.25 105 ALA A N 1
ATOM 855 C CA . ALA A 1 105 ? -6.712 -1.235 0.469 1.00 89.25 105 ALA A CA 1
ATOM 856 C C . ALA A 1 105 ? -5.255 -1.706 0.325 1.00 89.25 105 ALA A C 1
ATOM 858 O O . ALA A 1 105 ? -4.656 -1.505 -0.729 1.00 89.25 105 ALA A O 1
ATOM 859 N N . ASN A 1 106 ? -4.691 -2.367 1.344 1.00 89.50 106 ASN A N 1
ATOM 860 C CA . ASN A 1 106 ? -3.351 -2.949 1.269 1.00 89.50 106 ASN A CA 1
ATOM 861 C C . ASN A 1 106 ? -3.274 -4.056 0.204 1.00 89.50 106 ASN A C 1
ATOM 863 O O . ASN A 1 106 ? -2.331 -4.072 -0.578 1.00 89.50 106 ASN A O 1
ATOM 867 N N . SER A 1 107 ? -4.285 -4.927 0.119 1.00 87.50 107 SER A N 1
ATOM 868 C CA . SER A 1 107 ? -4.358 -5.961 -0.922 1.00 87.50 107 SER A CA 1
ATOM 869 C C . SER A 1 107 ? -4.425 -5.353 -2.325 1.00 87.50 107 SER A C 1
ATOM 871 O O . SER A 1 107 ? -3.711 -5.794 -3.220 1.00 87.50 107 SER A O 1
ATOM 873 N N . MET A 1 108 ? -5.241 -4.313 -2.528 1.00 85.31 108 MET A N 1
ATOM 874 C CA . MET A 1 108 ? -5.313 -3.610 -3.814 1.00 85.31 108 MET A CA 1
ATOM 875 C C . MET A 1 108 ? -3.991 -2.922 -4.166 1.00 85.31 108 MET A C 1
ATOM 877 O O . MET A 1 108 ? -3.594 -2.903 -5.330 1.00 85.31 108 MET A O 1
ATOM 881 N N . LEU A 1 109 ? -3.308 -2.353 -3.170 1.00 85.38 109 LEU A N 1
ATOM 882 C CA . LEU A 1 109 ? -2.013 -1.704 -3.344 1.00 85.38 109 LEU A CA 1
ATOM 883 C C . LEU A 1 109 ? -0.928 -2.719 -3.737 1.00 85.38 109 LEU A C 1
ATOM 885 O O . LEU A 1 109 ? -0.111 -2.431 -4.609 1.00 85.38 109 LEU A O 1
ATOM 889 N N . GLU A 1 110 ? -0.949 -3.914 -3.147 1.00 82.50 110 GLU A N 1
ATOM 890 C CA . GLU A 1 110 ? -0.081 -5.033 -3.528 1.00 82.50 110 GLU A CA 1
ATOM 891 C C . GLU A 1 110 ? -0.345 -5.504 -4.954 1.00 82.50 110 GLU A C 1
ATOM 893 O O . GLU A 1 110 ? 0.596 -5.636 -5.737 1.00 82.50 110 GLU A O 1
ATOM 898 N N . ASP A 1 111 ? -1.612 -5.701 -5.319 1.00 80.88 111 ASP A N 1
ATOM 899 C CA . ASP A 1 111 ? -1.988 -6.103 -6.673 1.00 80.88 111 ASP A CA 1
ATOM 900 C C . ASP A 1 111 ? -1.566 -5.046 -7.703 1.00 80.88 111 ASP A C 1
ATOM 902 O O . ASP A 1 111 ? -1.015 -5.385 -8.752 1.00 80.88 111 ASP A O 1
ATOM 906 N N . ALA A 1 112 ? -1.754 -3.758 -7.393 1.00 78.56 112 ALA A N 1
ATOM 907 C CA . ALA A 1 112 ? -1.319 -2.652 -8.241 1.00 78.56 112 ALA A CA 1
ATOM 908 C C . ALA A 1 112 ? 0.210 -2.577 -8.360 1.00 78.56 112 ALA A C 1
ATOM 910 O O . ALA A 1 112 ? 0.731 -2.340 -9.452 1.00 78.56 112 ALA A O 1
ATOM 911 N N . PHE A 1 113 ? 0.937 -2.811 -7.264 1.00 77.94 113 PHE A N 1
ATOM 912 C CA . PHE A 1 113 ? 2.395 -2.869 -7.277 1.00 77.94 113 PHE A CA 1
ATOM 913 C C . PHE A 1 113 ? 2.882 -4.008 -8.162 1.00 77.94 113 PHE A C 1
ATOM 915 O O . PHE A 1 113 ? 3.665 -3.765 -9.074 1.00 77.94 113 PHE A O 1
ATOM 922 N N . ILE A 1 114 ? 2.359 -5.221 -7.968 1.00 73.00 114 ILE A N 1
ATOM 923 C CA . ILE A 1 114 ? 2.703 -6.399 -8.773 1.00 73.00 114 ILE A CA 1
ATOM 924 C C . ILE A 1 114 ? 2.358 -6.173 -10.249 1.00 73.00 114 ILE A C 1
ATOM 926 O O . ILE A 1 114 ? 3.178 -6.472 -11.111 1.00 73.00 114 ILE A O 1
ATOM 930 N N . ALA A 1 115 ? 1.190 -5.607 -10.562 1.00 69.88 115 ALA A N 1
ATOM 931 C CA . ALA A 1 115 ? 0.809 -5.289 -11.939 1.00 69.88 115 ALA A CA 1
ATOM 932 C C . ALA A 1 115 ? 1.723 -4.226 -12.579 1.00 69.88 115 ALA A C 1
ATOM 934 O O . ALA A 1 115 ? 1.958 -4.253 -13.788 1.00 69.88 115 ALA A O 1
ATOM 935 N N . GLY A 1 116 ? 2.258 -3.299 -11.779 1.00 66.31 116 GLY A N 1
ATOM 936 C CA . GLY A 1 116 ? 3.242 -2.309 -12.216 1.00 66.31 116 GLY A CA 1
ATOM 937 C C . GLY A 1 116 ? 4.636 -2.895 -12.475 1.00 66.31 116 GLY A C 1
ATOM 938 O O . GLY A 1 116 ? 5.387 -2.355 -13.293 1.00 66.31 116 GLY A O 1
ATOM 939 N N . VAL A 1 117 ? 4.974 -4.017 -11.829 1.00 63.41 117 VAL A N 1
ATOM 940 C CA . VAL A 1 117 ? 6.226 -4.763 -12.021 1.00 63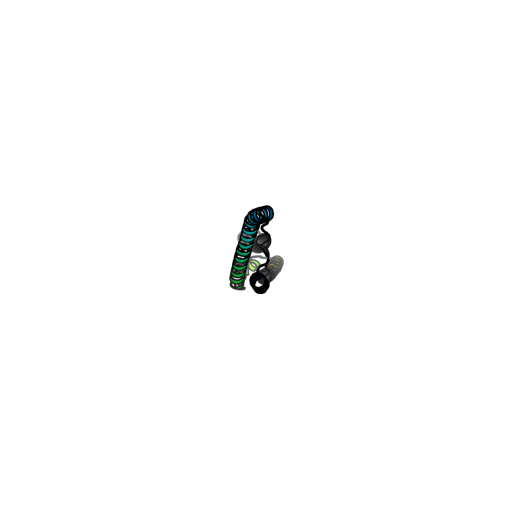.41 117 VAL A CA 1
ATOM 941 C C . VAL A 1 117 ? 6.186 -5.470 -13.378 1.00 63.41 117 VAL A C 1
ATOM 943 O O . VAL A 1 117 ? 5.754 -6.608 -13.514 1.00 63.41 117 VAL A O 1
ATOM 946 N N . GLY A 1 118 ? 6.615 -4.762 -14.420 1.00 57.97 118 GLY A N 1
ATOM 947 C CA . GLY A 1 118 ? 6.615 -5.266 -15.797 1.00 57.97 118 GLY A CA 1
ATOM 948 C C . GLY A 1 118 ? 6.319 -4.198 -16.843 1.00 57.97 118 GLY A C 1
ATOM 949 O O . GLY A 1 118 ? 6.616 -4.393 -18.021 1.00 57.97 118 GLY A O 1
ATOM 950 N N . ILE A 1 119 ? 5.801 -3.036 -16.433 1.00 66.62 119 ILE A N 1
ATOM 951 C CA . ILE A 1 119 ? 5.563 -1.928 -17.357 1.00 66.62 119 ILE A CA 1
ATOM 952 C C . ILE A 1 119 ? 6.896 -1.230 -17.650 1.00 66.62 119 ILE A C 1
ATOM 954 O O . ILE A 1 119 ? 7.608 -0.768 -16.750 1.00 66.62 119 ILE A O 1
ATOM 958 N N . ASN A 1 120 ? 7.241 -1.148 -18.936 1.00 65.06 120 ASN A N 1
ATOM 959 C CA . ASN A 1 120 ? 8.430 -0.441 -19.389 1.00 65.06 120 ASN A CA 1
ATOM 960 C C . ASN A 1 120 ? 8.142 1.069 -19.397 1.00 65.06 120 ASN A C 1
ATOM 962 O O . ASN A 1 120 ? 7.587 1.615 -20.350 1.00 65.06 120 ASN A O 1
ATOM 966 N N . ILE A 1 121 ? 8.454 1.728 -18.284 1.00 69.62 121 ILE A N 1
ATOM 967 C CA . ILE A 1 121 ? 8.280 3.169 -18.077 1.00 69.62 121 ILE A CA 1
ATOM 968 C C . ILE A 1 121 ? 9.643 3.841 -17.923 1.00 69.62 121 ILE A C 1
ATOM 970 O O . ILE A 1 121 ? 10.604 3.229 -17.458 1.00 69.62 121 ILE A O 1
ATOM 974 N N . ASN A 1 122 ? 9.731 5.118 -18.304 1.00 76.62 122 ASN A N 1
ATOM 975 C CA . ASN A 1 122 ? 10.942 5.897 -18.064 1.00 76.62 122 ASN A CA 1
ATOM 976 C C . ASN A 1 122 ? 11.197 6.071 -16.553 1.00 76.62 122 ASN A C 1
ATOM 978 O O . ASN A 1 122 ? 10.276 5.993 -15.735 1.00 76.62 122 ASN A O 1
ATOM 982 N N . ARG A 1 123 ? 12.455 6.348 -16.198 1.00 70.31 123 ARG A N 1
ATOM 983 C CA . ARG A 1 123 ? 12.902 6.470 -14.805 1.00 70.31 123 ARG A CA 1
ATOM 984 C C . ARG A 1 123 ? 12.111 7.506 -13.997 1.00 70.31 123 ARG A C 1
ATOM 986 O O . ARG A 1 123 ? 11.690 7.203 -12.892 1.00 70.31 123 ARG A O 1
ATOM 993 N N . GLY A 1 124 ? 11.845 8.689 -14.553 1.00 70.00 124 GLY A N 1
ATOM 994 C CA . GLY A 1 124 ? 11.129 9.746 -13.824 1.00 70.00 124 GLY A CA 1
ATOM 995 C C . GLY A 1 124 ? 9.664 9.400 -13.525 1.00 70.00 124 GLY A C 1
ATOM 996 O O . GLY A 1 124 ? 9.149 9.717 -12.458 1.00 70.00 124 GLY A O 1
ATOM 997 N N . ASN A 1 125 ? 8.982 8.709 -14.440 1.00 73.25 125 ASN A N 1
ATOM 998 C CA . ASN A 1 125 ? 7.628 8.207 -14.203 1.00 73.25 125 ASN A CA 1
ATOM 999 C C . ASN A 1 125 ? 7.626 7.053 -13.195 1.00 73.25 125 ASN A C 1
ATOM 1001 O O . ASN A 1 125 ? 6.666 6.907 -12.443 1.00 73.25 125 ASN A O 1
ATOM 1005 N N . ARG A 1 126 ? 8.700 6.256 -13.168 1.00 71.44 126 ARG A N 1
ATOM 1006 C CA . ARG A 1 126 ? 8.893 5.183 -12.190 1.00 71.44 126 ARG A CA 1
ATOM 1007 C C . ARG A 1 126 ? 9.084 5.728 -10.782 1.00 71.44 126 ARG A C 1
ATOM 1009 O O . ARG A 1 126 ? 8.369 5.303 -9.886 1.00 71.44 126 ARG A O 1
ATOM 1016 N N . GLU A 1 127 ? 9.955 6.719 -10.620 1.00 74.31 127 GLU A N 1
ATOM 1017 C CA . GLU A 1 127 ? 10.178 7.401 -9.341 1.00 74.31 127 GLU A CA 1
ATOM 1018 C C . GLU A 1 127 ? 8.862 7.978 -8.790 1.00 74.31 127 GLU A C 1
ATOM 1020 O O . GLU A 1 127 ? 8.519 7.730 -7.640 1.00 74.31 127 GLU A O 1
ATOM 1025 N N . LYS A 1 128 ? 8.045 8.623 -9.634 1.00 77.94 128 LYS A N 1
ATOM 1026 C CA . LYS A 1 128 ? 6.716 9.123 -9.228 1.00 77.94 128 LYS A CA 1
ATOM 1027 C C . LYS A 1 128 ? 5.734 8.022 -8.818 1.00 77.94 128 LYS A C 1
ATOM 1029 O O . LYS A 1 128 ? 4.936 8.221 -7.904 1.00 77.94 128 LYS A O 1
ATOM 1034 N N . LEU A 1 129 ? 5.747 6.884 -9.512 1.00 76.94 129 LEU A N 1
ATOM 1035 C CA . LEU A 1 129 ? 4.913 5.730 -9.163 1.00 76.94 129 LEU A CA 1
ATOM 1036 C C . LEU A 1 129 ? 5.323 5.144 -7.810 1.00 76.94 129 LEU A C 1
ATOM 1038 O O . LEU A 1 129 ? 4.460 4.872 -6.978 1.00 76.94 129 LEU A O 1
ATOM 1042 N N . ASP A 1 130 ? 6.627 5.011 -7.576 1.00 76.81 130 ASP A N 1
ATOM 1043 C CA . ASP A 1 130 ? 7.172 4.531 -6.309 1.00 76.81 130 ASP A CA 1
ATOM 1044 C C . ASP A 1 130 ? 6.872 5.498 -5.160 1.00 76.81 130 ASP A C 1
ATOM 1046 O O . ASP A 1 130 ? 6.461 5.067 -4.085 1.00 76.81 130 ASP A O 1
ATOM 1050 N N . GLU A 1 131 ? 7.000 6.806 -5.389 1.00 79.12 131 GLU A N 1
ATOM 1051 C CA . GLU A 1 131 ? 6.607 7.837 -4.426 1.00 79.12 131 GLU A CA 1
ATOM 1052 C C . GLU A 1 131 ? 5.117 7.748 -4.074 1.00 79.12 131 GLU A C 1
ATOM 1054 O O . GLU A 1 131 ? 4.762 7.760 -2.894 1.00 79.12 131 GLU A O 1
ATOM 1059 N N . GLY A 1 132 ? 4.238 7.611 -5.073 1.00 79.69 132 GLY A N 1
ATOM 1060 C CA . GLY A 1 132 ? 2.797 7.469 -4.851 1.00 79.69 132 GLY A CA 1
ATOM 1061 C C . GLY A 1 132 ? 2.441 6.195 -4.079 1.00 79.69 132 GLY A C 1
ATOM 1062 O O . GLY A 1 132 ? 1.617 6.227 -3.158 1.00 79.69 132 GLY A O 1
ATOM 1063 N N . PHE A 1 133 ? 3.108 5.086 -4.402 1.00 83.88 133 PHE A N 1
ATOM 1064 C CA . PHE A 1 133 ? 2.966 3.821 -3.687 1.00 83.88 133 PHE A CA 1
ATOM 1065 C C . PHE A 1 133 ? 3.411 3.950 -2.225 1.00 83.88 133 PHE A C 1
ATOM 1067 O O . PHE A 1 133 ? 2.640 3.640 -1.315 1.00 83.88 133 PHE A O 1
ATOM 1074 N N . MET A 1 134 ? 4.616 4.477 -1.983 1.00 80.75 134 MET A N 1
ATOM 1075 C CA . MET A 1 134 ? 5.155 4.667 -0.634 1.00 80.75 134 MET A CA 1
ATOM 1076 C C . MET A 1 134 ? 4.322 5.656 0.183 1.00 80.75 134 MET A C 1
ATOM 1078 O O . MET A 1 134 ? 4.113 5.444 1.376 1.00 80.75 134 MET A O 1
ATOM 1082 N N . SER A 1 135 ? 3.804 6.713 -0.445 1.00 83.19 135 SER A N 1
ATOM 1083 C CA . SER A 1 135 ? 2.889 7.664 0.191 1.00 83.19 135 SER A CA 1
ATOM 1084 C C . SER A 1 135 ? 1.601 6.980 0.656 1.00 83.19 135 SER A C 1
ATOM 1086 O O . SER A 1 135 ? 1.203 7.149 1.809 1.00 83.19 135 SER A O 1
ATOM 1088 N N . THR A 1 136 ? 0.998 6.147 -0.197 1.00 86.69 136 THR A N 1
ATOM 1089 C CA . THR A 1 136 ? -0.220 5.395 0.144 1.00 86.69 136 THR A CA 1
ATOM 1090 C C . THR A 1 136 ? 0.043 4.384 1.259 1.00 86.69 136 THR A C 1
ATOM 1092 O O . THR A 1 136 ? -0.722 4.311 2.218 1.00 86.69 136 THR A O 1
ATOM 1095 N N . LEU A 1 137 ? 1.154 3.645 1.185 1.00 87.44 137 LEU A N 1
ATOM 1096 C CA . LEU A 1 137 ? 1.558 2.700 2.226 1.00 87.44 137 LEU A CA 1
ATOM 1097 C C . LEU A 1 137 ? 1.755 3.399 3.581 1.00 87.44 137 LEU A C 1
ATOM 1099 O O . LEU A 1 137 ? 1.231 2.943 4.597 1.00 87.44 137 LEU A O 1
ATOM 1103 N N . ASN A 1 138 ? 2.460 4.534 3.594 1.00 87.31 138 ASN A N 1
ATOM 1104 C CA . ASN A 1 138 ? 2.673 5.331 4.802 1.00 87.31 138 ASN A CA 1
ATOM 1105 C C . ASN A 1 138 ? 1.354 5.850 5.385 1.00 87.31 138 ASN A C 1
ATOM 1107 O O . ASN A 1 138 ? 1.172 5.798 6.599 1.00 87.31 138 ASN A O 1
ATOM 1111 N N . PHE A 1 139 ? 0.422 6.291 4.536 1.00 91.12 139 PHE A N 1
ATOM 1112 C CA . PHE A 1 139 ? -0.913 6.703 4.966 1.00 91.12 139 PHE A CA 1
ATOM 1113 C C . PHE A 1 139 ? -1.666 5.557 5.661 1.00 91.12 139 PHE A C 1
ATOM 1115 O O . PHE A 1 139 ? -2.174 5.736 6.766 1.00 91.12 139 PHE A O 1
ATOM 1122 N N . LEU A 1 140 ? -1.680 4.355 5.073 1.00 90.88 140 LEU A N 1
ATOM 1123 C CA . LEU A 1 140 ? -2.327 3.188 5.688 1.00 90.88 140 LEU A CA 1
ATOM 1124 C C . LEU A 1 140 ? -1.690 2.814 7.037 1.00 90.88 140 LEU A C 1
ATOM 1126 O O . LEU A 1 140 ? -2.403 2.478 7.984 1.00 90.88 140 LEU A O 1
ATOM 1130 N N . ILE A 1 141 ? -0.360 2.888 7.149 1.00 90.06 141 ILE A N 1
ATOM 1131 C CA . ILE A 1 141 ? 0.358 2.639 8.409 1.00 90.06 141 ILE A CA 1
ATOM 1132 C C . ILE A 1 141 ? 0.001 3.695 9.460 1.00 90.06 141 ILE A C 1
ATOM 1134 O O . ILE A 1 141 ? -0.271 3.336 10.607 1.00 90.06 141 ILE A O 1
ATOM 1138 N N . GLN A 1 142 ? -0.040 4.973 9.078 1.00 92.12 142 GLN A N 1
ATOM 1139 C CA . GLN A 1 142 ? -0.410 6.062 9.977 1.00 92.12 142 GLN A CA 1
ATOM 1140 C C . GLN A 1 142 ? -1.829 5.870 10.522 1.00 92.12 142 GLN A C 1
ATOM 1142 O O . GLN A 1 142 ? -2.031 5.924 11.733 1.00 92.12 142 GLN A O 1
ATOM 1147 N N . GLU A 1 143 ? -2.793 5.546 9.660 1.00 92.19 143 GLU A N 1
ATOM 1148 C CA . GLU A 1 143 ? -4.173 5.263 10.065 1.00 92.19 143 GLU A CA 1
ATOM 1149 C C . GLU A 1 143 ? -4.257 4.096 11.068 1.00 92.19 143 GLU A C 1
ATOM 1151 O O . GLU A 1 143 ? -5.034 4.139 12.027 1.00 92.19 143 GLU A O 1
ATOM 1156 N N . LEU A 1 144 ? -3.441 3.050 10.890 1.00 92.56 144 LEU A N 1
ATOM 1157 C CA . LEU A 1 144 ? -3.364 1.921 11.822 1.00 92.56 144 LEU A CA 1
ATOM 1158 C C . LEU A 1 144 ? -2.746 2.306 13.173 1.00 92.56 144 LEU A C 1
ATOM 1160 O O . LEU A 1 144 ? -3.222 1.849 14.220 1.00 92.56 144 LEU A O 1
ATOM 1164 N N . ASP A 1 145 ? -1.689 3.117 13.165 1.00 91.19 145 ASP A N 1
ATOM 1165 C CA . ASP A 1 145 ? -1.034 3.597 14.382 1.00 91.19 145 ASP A CA 1
ATOM 1166 C C . ASP A 1 145 ? -1.927 4.584 15.153 1.00 91.19 145 ASP A C 1
ATOM 1168 O O . ASP A 1 145 ? -2.008 4.490 16.380 1.00 91.19 145 ASP A O 1
ATOM 1172 N N . GLU A 1 146 ? -2.687 5.439 14.466 1.00 91.31 146 GLU A N 1
ATOM 1173 C CA . GLU A 1 146 ? -3.695 6.315 15.076 1.00 91.31 146 GLU A CA 1
ATOM 1174 C C . GLU A 1 146 ? -4.816 5.509 15.739 1.00 91.31 146 GLU A C 1
ATOM 1176 O O . GLU A 1 146 ? -5.119 5.726 16.914 1.00 91.31 146 GLU A O 1
ATOM 1181 N N . MET A 1 147 ? -5.375 4.504 15.048 1.00 90.50 147 MET A N 1
ATOM 1182 C CA . MET A 1 147 ? -6.365 3.607 15.662 1.00 90.50 147 MET A CA 1
ATOM 1183 C C . MET A 1 147 ? -5.812 2.931 16.918 1.00 90.50 147 MET A C 1
ATOM 1185 O O . MET A 1 147 ? -6.518 2.784 17.916 1.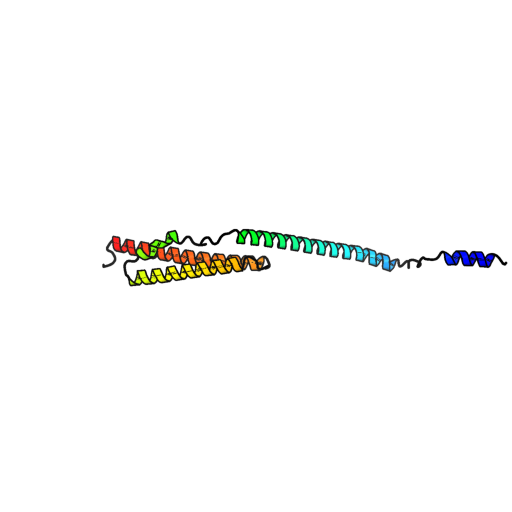00 90.50 147 MET A O 1
ATOM 1189 N N . LYS A 1 148 ? -4.551 2.488 16.881 1.00 90.00 148 LYS A N 1
ATOM 1190 C CA . LYS A 1 148 ? -3.902 1.874 18.040 1.00 90.00 148 LYS A CA 1
ATOM 1191 C C . LYS A 1 148 ? -3.783 2.873 19.191 1.00 90.00 148 LYS A C 1
ATOM 1193 O O . LYS A 1 148 ? -4.174 2.539 20.309 1.00 90.00 148 LYS A O 1
ATOM 1198 N N . TYR A 1 149 ? -3.293 4.078 18.913 1.00 88.38 149 TYR A N 1
ATOM 1199 C CA . TYR A 1 149 ? -3.122 5.139 19.900 1.00 88.38 149 TYR A CA 1
ATOM 1200 C C . TYR A 1 149 ? -4.448 5.528 20.565 1.00 88.38 149 TYR A C 1
ATOM 1202 O O . TYR A 1 149 ? -4.547 5.554 21.792 1.00 88.38 149 TYR A O 1
ATOM 1210 N N . GLU A 1 150 ? -5.498 5.755 19.774 1.00 86.56 150 GLU A N 1
ATOM 1211 C CA . GLU A 1 150 ? -6.835 6.073 20.281 1.00 86.56 150 GLU A CA 1
ATOM 1212 C C . GLU A 1 150 ? -7.398 4.969 21.180 1.00 86.56 150 GLU A C 1
ATOM 1214 O O . GLU A 1 150 ? -8.037 5.242 22.205 1.00 86.56 150 GLU A O 1
ATOM 1219 N N . ALA A 1 151 ? -7.192 3.711 20.790 1.00 85.62 151 ALA A N 1
ATOM 1220 C CA . ALA A 1 151 ? -7.702 2.567 21.526 1.00 85.62 151 ALA A CA 1
ATOM 1221 C C . ALA A 1 151 ? -6.942 2.366 22.849 1.00 85.62 151 ALA A C 1
ATOM 1223 O O . ALA A 1 151 ? -7.557 2.066 23.876 1.00 85.62 151 ALA A O 1
ATOM 1224 N N . GLU A 1 152 ? -5.625 2.586 22.850 1.00 85.75 152 GLU A N 1
ATOM 1225 C CA . GLU A 1 152 ? -4.786 2.578 24.051 1.00 85.75 152 GLU A CA 1
ATOM 1226 C C . GLU A 1 152 ? -5.152 3.717 25.007 1.00 85.75 152 GLU A C 1
ATOM 1228 O O . GLU A 1 152 ? -5.371 3.456 26.193 1.00 85.75 152 GLU A O 1
ATOM 1233 N N . GLN A 1 153 ? -5.319 4.945 24.504 1.00 83.38 153 GLN A N 1
ATOM 1234 C CA . GLN A 1 153 ? -5.790 6.073 25.310 1.00 83.38 153 GLN A CA 1
ATOM 1235 C C . GLN A 1 153 ? -7.171 5.803 25.909 1.00 83.38 153 GLN A C 1
ATOM 1237 O O . GLN A 1 153 ? -7.360 5.943 27.116 1.00 83.38 153 GLN A O 1
ATOM 1242 N N . SER A 1 154 ? -8.136 5.370 25.093 1.00 73.69 154 SER A N 1
ATOM 1243 C CA . SER A 1 154 ? -9.502 5.085 25.553 1.00 73.69 154 SER A CA 1
ATOM 1244 C C . SER A 1 154 ? -9.520 4.039 26.673 1.00 73.69 154 SER A C 1
ATOM 1246 O O . SER A 1 154 ? -10.261 4.176 27.647 1.00 73.69 154 SER A O 1
ATOM 1248 N N . ASN A 1 155 ? -8.688 3.002 26.555 1.00 78.00 155 ASN A N 1
ATOM 1249 C CA . ASN A 1 155 ? -8.543 1.971 27.577 1.00 78.00 155 ASN A CA 1
ATOM 1250 C C . ASN A 1 155 ? -7.852 2.510 28.843 1.00 78.00 155 ASN A C 1
ATOM 1252 O O . ASN A 1 155 ? -8.266 2.187 29.955 1.00 78.00 155 ASN A O 1
ATOM 1256 N N . LEU A 1 156 ? -6.831 3.360 28.698 1.00 78.00 156 LEU A N 1
ATOM 1257 C CA . LEU A 1 156 ? -6.146 3.998 29.824 1.00 78.00 156 LEU A CA 1
ATOM 1258 C C . LEU A 1 156 ? -7.101 4.890 30.630 1.00 78.00 156 LEU A C 1
ATOM 1260 O O . LEU A 1 156 ? -7.194 4.728 31.844 1.00 78.00 156 LEU A O 1
ATOM 1264 N N . PHE A 1 157 ? -7.869 5.763 29.971 1.00 72.62 157 PHE A N 1
ATOM 1265 C CA . PHE A 1 157 ? -8.855 6.616 30.644 1.00 72.62 157 PHE A CA 1
ATOM 1266 C C . PHE A 1 157 ? -9.924 5.805 31.386 1.00 72.62 157 PHE A C 1
ATOM 1268 O O . PHE A 1 157 ? -10.329 6.177 32.486 1.00 72.62 157 PHE A O 1
ATOM 1275 N N . TYR A 1 158 ? -10.338 4.666 30.830 1.00 67.12 158 TYR A N 1
ATOM 1276 C CA . TYR A 1 158 ? -11.254 3.748 31.506 1.00 67.12 158 TYR A CA 1
ATOM 1277 C C . TYR A 1 158 ? -10.630 3.065 32.723 1.00 67.12 158 TYR A C 1
ATOM 1279 O O . TYR A 1 158 ? -11.254 3.021 33.780 1.00 67.12 158 TYR A O 1
ATOM 1287 N N . LYS A 1 159 ? -9.384 2.583 32.617 1.00 73.50 159 LYS A N 1
ATOM 1288 C CA . LYS A 1 159 ? -8.649 2.021 33.764 1.00 73.50 159 LYS A CA 1
ATOM 1289 C C . LYS A 1 159 ? -8.456 3.039 34.887 1.00 73.50 159 LYS A C 1
ATOM 1291 O O . LYS A 1 159 ? -8.453 2.654 36.049 1.00 73.50 159 LYS A O 1
ATOM 1296 N N . LEU A 1 160 ? -8.316 4.317 34.537 1.00 79.75 160 LEU A N 1
ATOM 1297 C CA . LEU A 1 160 ? -8.192 5.427 35.481 1.00 79.75 160 LEU A CA 1
ATOM 1298 C C . LEU A 1 160 ? -9.545 5.927 36.024 1.00 79.75 160 LEU A C 1
ATOM 1300 O O . LEU A 1 160 ? -9.560 6.839 36.844 1.00 79.75 160 LEU A O 1
ATOM 1304 N N . GLY A 1 161 ? -10.678 5.357 35.591 1.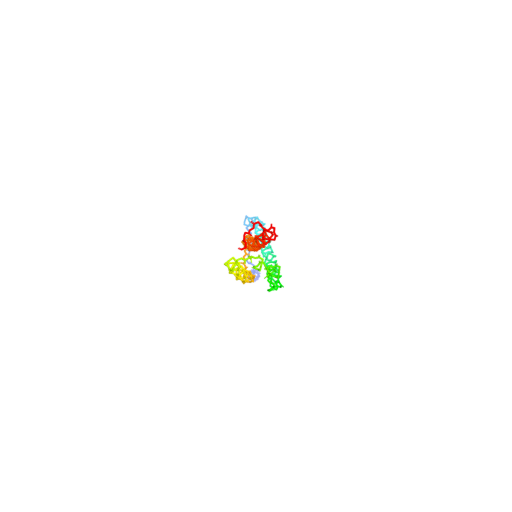00 70.69 161 GLY A N 1
ATOM 1305 C CA . GLY A 1 161 ? -12.015 5.752 36.056 1.00 70.69 161 GLY A CA 1
ATOM 1306 C C . GLY A 1 161 ? -12.487 7.122 35.555 1.00 70.69 161 GLY A C 1
ATOM 1307 O O . GLY A 1 161 ? -13.449 7.667 36.084 1.00 70.69 161 GLY A O 1
ATOM 1308 N N . LEU A 1 162 ? -11.828 7.679 34.536 1.00 69.19 162 LEU A N 1
ATOM 1309 C CA . LEU A 1 162 ? -12.119 9.005 33.976 1.00 69.19 162 LEU A CA 1
ATOM 1310 C C . LEU A 1 162 ? -13.231 8.978 32.914 1.00 69.19 162 LEU A C 1
ATOM 1312 O O . LEU A 1 162 ? -13.657 10.025 32.433 1.00 69.19 162 LEU A O 1
ATOM 1316 N N . VAL A 1 163 ? -13.707 7.786 32.544 1.00 61.00 163 VAL A N 1
ATOM 1317 C CA . VAL A 1 163 ? -14.836 7.580 31.631 1.00 61.00 163 VAL A CA 1
ATOM 1318 C C . VAL A 1 163 ? -15.892 6.745 32.363 1.00 61.00 163 VAL A C 1
ATOM 1320 O O . VAL A 1 163 ? -15.549 5.662 32.847 1.00 61.00 163 VAL A O 1
ATOM 1323 N N . PRO A 1 164 ? -17.152 7.215 32.469 1.00 55.00 164 PRO A N 1
ATOM 1324 C CA . PRO A 1 164 ? -18.218 6.456 33.116 1.00 55.00 164 PRO A CA 1
ATOM 1325 C C . PRO A 1 164 ? -18.460 5.125 32.389 1.00 55.00 164 PRO A C 1
ATOM 1327 O O . PRO A 1 164 ? -18.337 5.048 31.164 1.00 55.00 164 PRO A O 1
ATOM 1330 N N . LYS A 1 165 ? -18.742 4.079 33.176 1.00 54.56 165 LYS A N 1
ATOM 1331 C CA . LYS A 1 165 ? -19.002 2.713 32.697 1.00 54.56 165 LYS A CA 1
ATOM 1332 C C . LYS A 1 165 ? -20.231 2.630 31.801 1.00 54.56 165 LYS A C 1
ATOM 1334 O O . LYS A 1 165 ? -21.237 3.293 32.132 1.00 54.56 165 LYS A O 1
#

Radius of gyration: 38.31 Å; chains: 1; bounding box: 71×32×127 Å

Foldseek 3Di:
DVCVVVVVVVVVVPPPDPPPPPDVVVVVVVVVVVVVVVVVVVVVVVVVVVVVVVVVVLLVVLVVLVVVPPDQPDDCVVLVCLLVLADDPVSSVVLVVLSVVLSVVSVVLSVVSNVVSPDPDDPVVVVVVVVVSVVSVVVSVVVSVVSNVVSVVNNVCVVVVVDPD